Protein 3SD2 (pdb70)

Secondary structure (DSSP, 8-state):
--------SSEEEEEETTEEEEEESS--S-EEEEEEETTT--EEEEEEESS-SB-----SPSEEEEEEEEETTEEEEEEEEE-

Sequence (83 aa):
NPPGIPIIQPTYYEKCAILSNILNNVSSFGRAKDYAIITVTNKATGEIVHSKTYHHNTSIVIDSSSCEKGEEYTTIHHIILLNNDDCCCLLLEEGTFTVQ

CATH classification: 2.60.40.3080

Organism: Bacteroides thetaiotaomicron (strain ATCC 29148 / DSM 2079 / JCM 5827 / CCUG 10774 / NCTC 10582 / VPI-5482 / E50) (NCBI:txid226186)

B-factor: mean 21.84, std 9.07, range [11.64, 65.97]

Structure (mmCIF, N/CA/C/O backbone):
data_3SD2
#
_entry.id   3SD2
#
_cell.length_a   46.702
_cell.length_b   46.702
_cell.length_c   85.161
_cell.angle_alpha   90.000
_cell.angle_beta   90.000
_cell.angle_gamma   120.000
#
_symmetry.space_group_name_H-M   'P 32 2 1'
#
loop_
_entity.id
_entity.type
_entity.pdbx_description
1 polymer 'Putative member of DUF3244 protein family'
2 water water
#
loop_
_atom_site.group_PDB
_atom_site.id
_atom_site.type_symbol
_atom_site.label_atom_id
_atom_site.label_alt_id
_atom_site.label_comp_id
_atom_site.label_asym_id
_atom_site.label_entity_id
_atom_site.label_seq_id
_atom_site.pdbx_PDB_ins_code
_atom_site.Cartn_x
_atom_site.Cartn_y
_atom_site.Cartn_z
_atom_site.occupancy
_atom_site.B_iso_or_equiv
_atom_site.auth_seq_id
_atom_site.auth_comp_id
_atom_site.auth_asym_id
_atom_site.auth_atom_id
_atom_site.pdbx_PDB_model_num
ATOM 1 N N . ASN A 1 16 ? 20.199 -14.910 26.016 1.00 34.50 33 ASN A N 1
ATOM 2 C CA . ASN A 1 16 ? 20.256 -13.410 26.026 1.00 34.41 33 ASN A CA 1
ATOM 3 C C . ASN A 1 16 ? 18.891 -12.858 25.575 1.00 33.18 33 ASN A C 1
ATOM 4 O O . ASN A 1 16 ? 18.398 -13.320 24.533 1.00 34.48 33 ASN A O 1
ATOM 6 N N A PRO A 1 17 ? 18.265 -11.970 26.387 0.50 32.43 34 PRO A N 1
ATOM 7 N N B PRO A 1 17 ? 18.336 -11.828 26.264 0.50 32.37 34 PRO A N 1
ATOM 8 C CA A PRO A 1 17 ? 16.960 -11.389 26.015 0.50 31.32 34 PRO A CA 1
ATOM 9 C CA B PRO A 1 17 ? 16.945 -11.346 26.059 0.50 31.34 34 PRO A CA 1
ATOM 10 C C A PRO A 1 17 ? 17.101 -10.571 24.743 0.50 29.57 34 PRO A C 1
ATOM 11 C C B PRO A 1 17 ? 16.790 -10.257 24.985 0.50 29.65 34 PRO A C 1
ATOM 12 O O A PRO A 1 17 ? 18.165 -9.998 24.510 0.50 29.13 34 PRO A O 1
ATOM 13 O O B PRO A 1 17 ? 17.243 -9.125 25.208 0.50 29.22 34 PRO A O 1
ATOM 33 N N . GLY A 1 19 ? 14.846 -7.785 22.161 1.00 21.58 36 GLY A N 1
ATOM 34 C CA . GLY A 1 19 ? 13.645 -7.072 21.688 1.00 20.31 36 GLY A CA 1
ATOM 35 C C . GLY A 1 19 ? 13.403 -7.417 20.231 1.00 18.45 36 GLY A C 1
ATOM 36 O O . GLY A 1 19 ? 14.341 -7.725 19.486 1.00 20.60 36 GLY A O 1
ATOM 37 N N . ILE A 1 20 ? 12.128 -7.451 19.842 1.00 15.27 37 ILE A N 1
ATOM 38 C CA . ILE A 1 20 ? 11.733 -7.711 18.451 1.00 14.28 37 ILE A CA 1
ATOM 39 C C . ILE A 1 20 ? 10.994 -6.484 17.958 1.00 13.84 37 ILE A C 1
ATOM 40 O O . ILE A 1 20 ? 9.845 -6.256 18.345 1.00 14.45 37 ILE A O 1
ATOM 45 N N . PRO A 1 21 ? 11.676 -5.638 17.172 1.00 15.31 38 PRO A N 1
ATOM 46 C CA . PRO A 1 21 ? 11.021 -4.449 16.690 1.00 15.79 38 PRO A CA 1
ATOM 47 C C . PRO A 1 21 ? 9.789 -4.772 15.875 1.00 15.51 38 PRO A C 1
ATOM 48 O O . PRO A 1 21 ? 9.796 -5.675 15.057 1.00 15.85 38 PRO A O 1
ATOM 52 N N . ILE A 1 22 ? 8.728 -4.032 16.138 1.00 14.05 39 ILE A N 1
ATOM 53 C CA A ILE A 1 22 ? 7.450 -4.127 15.462 0.60 13.59 39 ILE A CA 1
ATOM 54 C CA B ILE A 1 22 ? 7.580 -4.173 15.290 0.40 14.14 39 ILE A CA 1
ATOM 55 C C . ILE A 1 22 ? 7.221 -2.839 14.683 1.00 14.17 39 ILE A C 1
ATOM 56 O O . ILE A 1 22 ? 7.443 -1.752 15.234 1.00 15.54 39 ILE A O 1
ATOM 65 N N . GLN A 1 23 ? 6.730 -2.942 13.455 1.00 14.0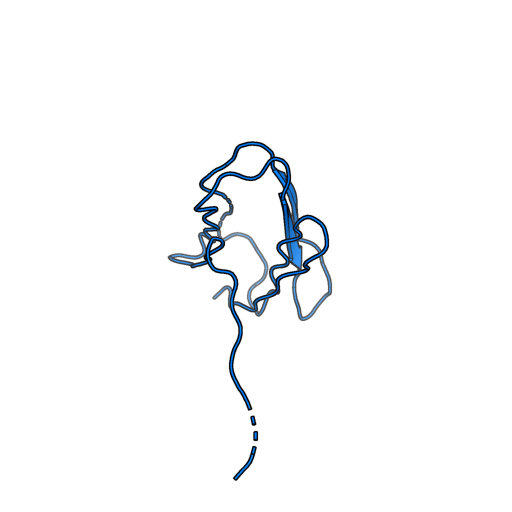9 40 GLN A N 1
ATOM 66 C CA . GLN A 1 23 ? 6.399 -1.764 12.649 1.00 14.56 40 GLN A CA 1
ATOM 67 C C . GLN A 1 23 ? 5.120 -2.002 11.888 1.00 14.02 40 GLN A C 1
ATOM 68 O O . GLN A 1 23 ? 4.767 -3.141 11.573 1.00 14.56 40 GLN A O 1
ATOM 74 N N . PRO A 1 24 ? 4.410 -0.927 11.539 1.00 13.29 41 PRO A N 1
ATOM 75 C CA . PRO A 1 24 ? 3.233 -1.114 10.699 1.00 14.01 41 PRO A CA 1
ATOM 76 C C . PRO A 1 24 ? 3.647 -1.527 9.296 1.00 15.76 41 PRO A C 1
ATOM 77 O O . PRO A 1 24 ? 4.675 -1.104 8.780 1.00 17.41 41 PRO A O 1
ATOM 81 N N . THR A 1 25 ? 2.832 -2.352 8.676 1.00 17.15 42 THR A N 1
ATOM 82 C CA . THR A 1 25 ? 3.095 -2.807 7.327 1.00 18.71 42 THR A CA 1
ATOM 83 C C . THR A 1 25 ? 2.861 -1.722 6.273 1.00 19.13 42 THR A C 1
ATOM 84 O O . THR A 1 25 ? 3.661 -1.591 5.341 1.00 22.57 42 THR A O 1
ATOM 88 N N A TYR A 1 26 ? 1.760 -0.996 6.453 0.50 18.85 43 TYR A N 1
ATOM 89 N N B TYR A 1 26 ? 1.798 -0.950 6.399 0.50 18.45 43 TYR A N 1
ATOM 90 C CA A TYR A 1 26 ? 1.180 -0.141 5.415 0.50 18.92 43 TYR A CA 1
ATOM 91 C CA B TYR A 1 26 ? 1.409 -0.061 5.297 0.50 18.34 43 TYR A CA 1
ATOM 92 C C A TYR A 1 26 ? 1.603 1.337 5.544 0.50 17.98 43 TYR A C 1
ATOM 93 C C B TYR A 1 26 ? 1.306 1.410 5.696 0.50 17.54 43 TYR A C 1
ATOM 94 O O A TYR A 1 26 ? 1.542 2.063 4.567 0.50 17.92 43 TYR A O 1
ATOM 95 O O B TYR A 1 26 ? 0.548 2.208 5.096 0.50 17.12 43 TYR A O 1
ATOM 112 N N . GLU A 1 27 ? 2.066 1.771 6.717 1.00 15.50 44 GLU A N 1
ATOM 113 C CA . GLU A 1 27 ? 2.372 3.170 6.969 1.00 15.28 44 GLU A CA 1
ATOM 114 C C . GLU A 1 27 ? 3.876 3.338 7.020 1.00 14.32 44 GLU A C 1
ATOM 115 O O . GLU A 1 27 ? 4.573 2.603 7.746 1.00 15.76 44 GLU A O 1
ATOM 121 N N . LYS A 1 28 ? 4.379 4.296 6.249 1.00 13.90 45 LYS A N 1
ATOM 122 C CA . LYS A 1 28 ? 5.807 4.595 6.182 1.00 13.86 45 LYS A CA 1
ATOM 123 C C . LYS A 1 28 ? 6.006 6.095 6.240 1.00 13.42 45 LYS A C 1
ATOM 124 O O . LYS A 1 28 ? 5.115 6.865 5.880 1.00 13.12 45 LYS A O 1
ATOM 130 N N . CYS A 1 29 ? 7.192 6.504 6.674 1.00 12.59 46 CYS A N 1
ATOM 131 C CA . CYS A 1 29 ? 7.498 7.909 6.880 1.00 13.23 46 CYS A CA 1
ATOM 132 C C . CYS A 1 29 ? 8.938 8.163 6.524 1.00 12.63 46 CYS A C 1
ATOM 133 O O . CYS A 1 29 ? 9.815 7.318 6.777 1.00 14.50 46 CYS A O 1
ATOM 136 N N . ALA A 1 30 ? 9.199 9.328 5.938 1.00 12.92 47 ALA A N 1
ATOM 137 C CA . ALA A 1 30 ? 10.565 9.727 5.591 1.00 13.31 47 ALA A CA 1
ATOM 138 C C . ALA A 1 30 ? 10.638 11.262 5.454 1.00 13.19 47 ALA A C 1
ATOM 139 O O . ALA A 1 30 ? 9.615 11.948 5.370 1.00 13.88 47 ALA A O 1
ATOM 141 N N . ILE A 1 31 ? 11.850 11.795 5.419 1.00 13.68 48 ILE A N 1
ATOM 142 C CA . ILE A 1 31 ? 12.057 13.234 5.305 1.00 13.97 48 ILE A CA 1
ATOM 143 C C . ILE A 1 31 ? 13.251 13.548 4.393 1.00 13.93 48 ILE A C 1
ATOM 144 O O . ILE A 1 31 ? 14.273 12.864 4.401 1.00 16.05 48 ILE A O 1
ATOM 149 N N . LEU A 1 32 ? 13.110 14.605 3.608 1.00 14.26 49 LEU A N 1
ATOM 150 C CA . LEU A 1 32 ? 14.166 15.103 2.743 1.00 14.35 49 LEU A CA 1
ATOM 151 C C . LEU A 1 32 ? 13.982 16.593 2.625 1.00 14.82 49 LEU A C 1
ATOM 152 O O . LEU A 1 32 ? 12.879 17.061 2.340 1.00 14.53 49 LEU A O 1
ATOM 157 N N . SER A 1 33 ? 15.052 17.354 2.890 1.00 15.83 50 SER A N 1
ATOM 158 C CA . SER A 1 33 ? 14.992 18.822 2.768 1.00 16.79 50 SER A CA 1
ATOM 159 C C . SER A 1 33 ? 13.879 19.421 3.622 1.00 16.03 50 SER A C 1
ATOM 160 O O . SER A 1 33 ? 13.203 20.359 3.235 1.00 16.57 50 SER A O 1
ATOM 163 N N . ASN A 1 34 ? 13.688 18.837 4.810 1.00 14.40 51 ASN A N 1
ATOM 164 C CA . ASN A 1 34 ? 12.658 19.255 5.743 1.00 15.06 51 ASN A CA 1
ATOM 165 C C . ASN A 1 34 ? 11.232 19.166 5.196 1.00 14.27 51 ASN A C 1
ATOM 166 O O . ASN A 1 34 ? 10.316 19.792 5.756 1.00 15.40 51 ASN A O 1
ATOM 171 N N . ILE A 1 35 ? 11.027 18.328 4.172 1.00 14.32 52 ILE A N 1
ATOM 172 C CA . ILE A 1 35 ? 9.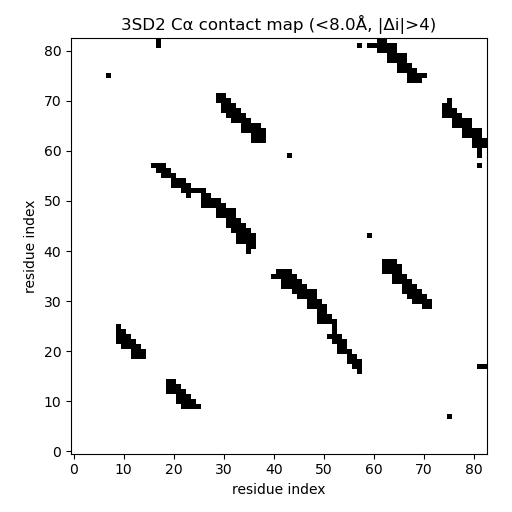706 17.935 3.720 1.00 13.61 52 ILE A CA 1
ATOM 173 C C . ILE A 1 35 ? 9.428 16.546 4.304 1.00 12.41 52 ILE A C 1
ATOM 174 O O . ILE A 1 35 ? 10.124 15.602 3.963 1.00 13.48 52 ILE A O 1
ATOM 179 N N . LEU A 1 36 ? 8.443 16.462 5.184 1.00 13.33 53 LEU A N 1
ATOM 180 C CA . LEU A 1 36 ? 8.054 15.232 5.847 1.00 13.07 53 LEU A CA 1
ATOM 181 C C . LEU A 1 36 ? 7.009 14.532 4.960 1.00 13.25 53 LEU A C 1
ATOM 182 O O . LEU A 1 36 ? 6.052 15.160 4.498 1.00 14.97 53 LEU A O 1
ATOM 187 N N . ASN A 1 37 ? 7.196 13.244 4.764 1.00 12.95 54 ASN A N 1
ATOM 188 C CA A ASN A 1 37 ? 6.345 12.417 3.927 0.50 13.53 54 ASN A CA 1
ATOM 189 C CA B ASN A 1 37 ? 6.342 12.410 3.925 0.50 13.17 54 ASN A CA 1
ATOM 190 C C . ASN A 1 37 ? 5.776 11.278 4.758 1.00 13.09 54 ASN A C 1
ATOM 191 O O . ASN A 1 37 ? 6.512 10.583 5.484 1.00 13.30 54 ASN A O 1
ATOM 200 N N . VAL A 1 38 ? 4.461 11.119 4.687 1.00 13.57 55 VAL A N 1
ATOM 201 C CA . VAL A 1 38 ? 3.798 9.934 5.229 1.00 13.67 55 VAL A CA 1
ATOM 202 C C . VAL A 1 38 ? 3.075 9.243 4.088 1.00 14.10 55 VAL A C 1
ATOM 203 O O . VAL A 1 38 ? 2.375 9.930 3.325 1.00 16.11 55 VAL A O 1
ATOM 207 N N . SER A 1 39 ? 3.287 7.939 3.939 1.00 13.43 56 SER A N 1
ATOM 208 C CA A SER A 1 39 ? 2.678 7.081 2.889 0.30 14.35 56 SER A CA 1
ATOM 209 C CA B SER A 1 39 ? 2.645 7.176 2.912 0.70 15.04 56 SER A CA 1
ATOM 210 C C . SER A 1 39 ? 1.779 6.057 3.497 1.00 15.32 56 SER A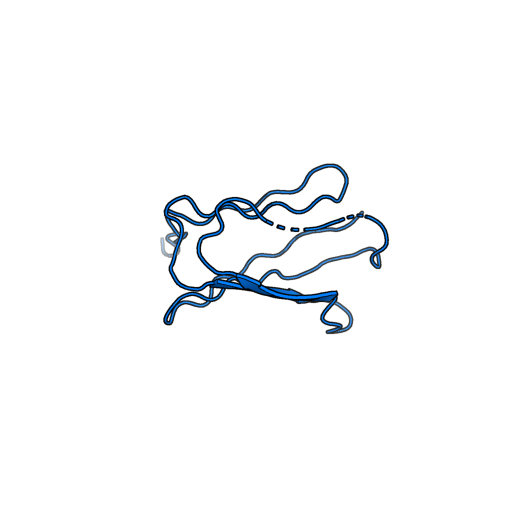 C 1
ATOM 211 O O . SER A 1 39 ? 2.216 5.329 4.408 1.00 15.94 56 SER A O 1
ATOM 216 N N . PHE A 1 40 ? 0.555 5.983 2.987 1.00 17.03 57 PHE A N 1
ATOM 217 C CA . PHE A 1 40 ? -0.430 4.997 3.401 1.00 18.95 57 PHE A CA 1
ATOM 218 C C . PHE A 1 40 ? -0.596 4.027 2.261 1.00 22.77 57 PHE A C 1
ATOM 219 O O . PHE A 1 40 ? -1.130 4.392 1.216 1.00 23.16 57 PHE A O 1
ATOM 227 N N . GLY A 1 41 ? -0.103 2.809 2.438 1.00 25.81 58 GLY A N 1
ATOM 228 C CA . GLY A 1 41 ? 0.017 1.892 1.309 1.00 28.93 58 GLY A CA 1
ATOM 229 C C . GLY A 1 41 ? -1.279 1.214 1.020 1.00 31.69 58 GLY A C 1
ATOM 230 O O . GLY A 1 41 ? -1.434 0.588 -0.053 1.00 32.36 58 GLY A O 1
ATOM 231 N N . ARG A 1 42 ? -2.194 1.279 1.981 1.00 34.45 59 ARG A N 1
ATOM 232 C CA . ARG A 1 42 ? -3.561 0.857 1.784 1.00 37.35 59 ARG A CA 1
ATOM 233 C C . ARG A 1 42 ? -4.370 2.050 2.318 1.00 39.42 59 ARG A C 1
ATOM 234 O O . ARG A 1 42 ? -4.329 2.333 3.494 1.00 40.93 59 ARG A O 1
ATOM 238 N N . ALA A 1 43 ? -5.040 2.799 1.442 1.00 40.98 60 ALA A N 1
ATOM 239 C CA . ALA A 1 43 ? -5.623 4.092 1.825 1.00 41.59 60 ALA A CA 1
ATOM 240 C C . ALA A 1 43 ? -6.820 3.883 2.743 1.00 42.68 60 ALA A C 1
ATOM 241 O O . ALA A 1 43 ? -7.919 3.523 2.297 1.00 43.36 60 ALA A O 1
ATOM 243 N N . LYS A 1 44 ? -6.594 4.136 4.032 1.00 42.70 61 LYS A N 1
ATOM 244 C CA . LYS A 1 44 ? -7.579 3.846 5.081 1.00 42.60 61 LYS A CA 1
ATOM 245 C C . LYS A 1 44 ? -8.740 4.809 5.007 1.00 42.24 61 LYS A C 1
ATOM 246 O O . LYS A 1 44 ? -8.591 5.954 4.526 1.00 43.22 61 LYS A O 1
ATOM 252 N N . ASP A 1 45 ? -9.878 4.375 5.540 1.00 40.86 62 ASP A N 1
ATOM 253 C CA . ASP A 1 45 ? -10.997 5.285 5.763 1.00 39.88 62 ASP A CA 1
ATOM 254 C C . ASP A 1 45 ? -10.677 6.488 6.695 1.00 37.87 62 ASP A C 1
ATOM 255 O O . ASP A 1 45 ? -11.258 7.569 6.510 1.00 39.13 62 ASP A O 1
ATOM 257 N N . TYR A 1 46 ? -9.788 6.315 7.681 1.00 34.06 63 TYR A N 1
ATOM 258 C CA . TYR A 1 46 ? -9.388 7.450 8.522 1.00 30.84 63 TYR A CA 1
ATOM 259 C C . TYR A 1 46 ? -7.997 7.288 9.124 1.00 27.49 63 TYR A C 1
ATOM 260 O O . TYR A 1 46 ? -7.646 6.237 9.634 1.00 28.03 63 TYR A O 1
ATOM 262 N N . ALA A 1 47 ? -7.213 8.361 9.085 1.00 22.64 64 ALA A N 1
ATOM 263 C CA . ALA A 1 47 ? -5.938 8.380 9.773 1.00 20.56 64 ALA A CA 1
ATOM 264 C C . ALA A 1 47 ? -5.699 9.784 10.275 1.00 18.26 64 ALA A C 1
ATOM 265 O O . ALA A 1 47 ? -5.832 10.756 9.532 1.00 19.91 64 ALA A O 1
ATOM 267 N N . ILE A 1 48 ? -5.270 9.864 11.526 1.00 15.53 65 ILE A N 1
ATOM 268 C CA . ILE A 1 48 ? -4.850 11.136 12.100 1.00 15.07 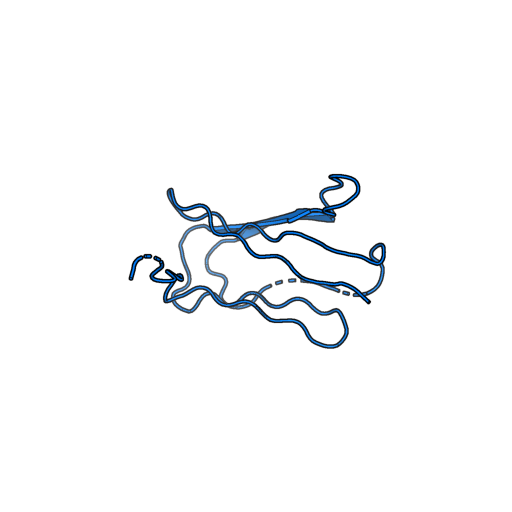65 ILE A CA 1
ATOM 269 C C . ILE A 1 48 ? -3.347 11.242 12.040 1.00 14.12 65 ILE A C 1
ATOM 270 O O . ILE A 1 48 ? -2.670 10.269 12.386 1.00 15.34 65 ILE A O 1
ATOM 275 N N . ILE A 1 49 ? -2.826 12.382 11.573 1.00 13.12 66 ILE A N 1
ATOM 276 C CA . ILE A 1 49 ? -1.378 12.671 11.694 1.00 13.04 66 ILE A CA 1
ATOM 277 C C . ILE A 1 49 ? -1.214 13.909 12.564 1.00 12.80 66 ILE A C 1
ATOM 278 O O . ILE A 1 49 ? -1.774 14.959 12.244 1.00 13.83 66 ILE A O 1
ATOM 283 N N . THR A 1 50 ? -0.457 13.760 13.653 1.00 12.67 67 THR A N 1
ATOM 284 C CA . THR A 1 50 ? -0.148 14.857 14.546 1.00 13.06 67 THR A CA 1
ATOM 285 C C . THR A 1 50 ? 1.357 14.943 14.737 1.00 12.72 67 THR A C 1
ATOM 286 O O . THR A 1 50 ? 1.984 13.927 15.016 1.00 14.63 67 THR A O 1
ATOM 290 N N . VAL A 1 51 ? 1.918 16.138 14.558 1.00 12.44 68 VAL A N 1
ATOM 291 C CA . VAL A 1 51 ? 3.351 16.375 14.640 1.00 12.91 68 VAL A CA 1
ATOM 292 C C . VAL A 1 51 ? 3.579 17.389 15.760 1.00 13.52 68 VAL A C 1
ATOM 293 O O . VAL A 1 51 ? 2.945 18.445 15.755 1.00 13.82 68 VAL A O 1
ATOM 297 N N . THR A 1 52 ? 4.449 17.047 16.706 1.00 13.36 69 THR A N 1
ATOM 298 C CA . THR A 1 52 ? 4.641 17.807 17.945 1.00 14.57 69 THR A CA 1
ATOM 299 C C . THR A 1 52 ? 6.115 18.072 18.186 1.00 14.35 69 THR A C 1
ATOM 300 O O . THR A 1 52 ? 6.954 17.192 18.045 1.00 15.01 69 THR A O 1
ATOM 304 N N . ASN A 1 53 ? 6.445 19.315 18.518 1.00 15.54 70 ASN A N 1
ATOM 305 C CA . ASN A 1 53 ? 7.808 19.664 18.910 1.00 16.30 70 ASN A CA 1
ATOM 306 C C . ASN A 1 53 ? 8.120 18.983 20.242 1.00 17.53 70 ASN A C 1
ATOM 307 O O . ASN A 1 53 ? 7.387 19.145 21.224 1.00 17.51 70 ASN A O 1
ATOM 312 N N . LYS A 1 54 ? 9.166 18.180 20.262 1.00 19.55 71 LYS A N 1
ATOM 313 C CA . LYS A 1 54 ? 9.458 17.357 21.409 1.00 22.81 71 LYS A CA 1
ATOM 314 C C . LYS A 1 54 ? 9.951 18.204 22.585 1.00 23.17 71 LYS A C 1
ATOM 315 O O . LYS A 1 54 ? 9.622 17.880 23.742 1.00 27.21 71 LYS A O 1
ATOM 321 N N . ALA A 1 55 ? 10.647 19.309 22.333 1.00 22.93 72 ALA A N 1
ATOM 322 C CA . ALA A 1 55 ? 11.167 20.164 23.426 1.00 23.57 72 ALA A CA 1
ATOM 323 C C . ALA A 1 55 ? 10.063 20.991 24.085 1.00 24.07 72 ALA A C 1
ATOM 324 O O . ALA A 1 55 ? 10.055 21.165 25.315 1.00 26.61 72 ALA A O 1
ATOM 326 N N . THR A 1 56 ? 9.134 21.517 23.291 1.00 23.00 73 THR A N 1
ATOM 327 C CA . THR A 1 56 ? 8.152 22.477 23.769 1.00 21.97 73 THR A CA 1
ATOM 328 C C . THR A 1 56 ? 6.731 21.926 23.918 1.00 21.95 73 THR A C 1
ATOM 329 O O . THR A 1 56 ? 5.896 22.549 24.593 1.00 22.92 73 THR A O 1
ATOM 333 N N . GLY A 1 57 ? 6.420 20.816 23.245 1.00 20.57 74 GLY A N 1
ATOM 334 C CA . GLY A 1 57 ? 5.063 20.301 23.215 1.00 19.35 74 GLY A CA 1
ATOM 335 C C . GLY A 1 57 ? 4.137 20.998 22.237 1.00 18.85 74 GLY A C 1
ATOM 336 O O . GLY A 1 57 ? 2.942 20.640 22.159 1.00 19.38 74 GLY A O 1
ATOM 337 N N . GLU A 1 58 ? 4.636 21.967 21.464 1.00 18.43 75 GLU A N 1
ATOM 338 C CA . GLU A 1 58 ? 3.810 22.657 20.468 1.00 18.17 75 GLU A CA 1
ATOM 339 C C . GLU A 1 58 ? 3.413 21.681 19.341 1.00 16.80 75 GLU A C 1
ATOM 340 O O . GLU A 1 58 ? 4.258 21.051 18.718 1.00 16.82 75 GLU A O 1
ATOM 346 N N . ILE A 1 59 ? 2.110 21.596 19.086 1.00 16.60 76 ILE A N 1
ATOM 347 C CA . ILE A 1 59 ? 1.572 20.825 17.978 1.00 15.99 76 ILE A CA 1
ATOM 348 C C . ILE A 1 59 ? 1.653 21.716 16.747 1.00 16.60 76 ILE A C 1
ATOM 349 O O . ILE A 1 59 ? 1.078 22.827 16.723 1.00 18.39 76 ILE A O 1
ATOM 354 N N . VAL A 1 60 ? 2.440 21.285 15.766 1.00 15.09 77 VAL A N 1
ATOM 355 C CA . VAL A 1 60 ? 2.607 22.037 14.547 1.00 16.34 77 VAL A CA 1
ATOM 356 C C . VAL A 1 60 ? 1.818 21.548 13.356 1.00 15.43 77 VAL A C 1
ATOM 357 O O . VAL A 1 60 ? 1.716 22.257 12.357 1.00 18.20 77 VAL A O 1
ATOM 361 N N . HIS A 1 61 ? 1.227 20.353 13.473 1.00 14.74 78 HIS A N 1
ATOM 362 C CA . HIS A 1 61 ? 0.329 19.805 12.462 1.00 14.06 78 HIS A CA 1
ATOM 363 C C . HIS A 1 61 ? -0.592 18.819 13.155 1.00 13.66 78 HIS A C 1
ATOM 364 O O . HIS A 1 61 ? -0.136 18.013 13.949 1.00 13.55 78 HIS A O 1
ATOM 371 N N . SER A 1 62 ? -1.881 18.843 12.811 1.00 13.44 79 SER A N 1
ATOM 372 C CA . SER A 1 62 ? -2.825 17.845 13.325 1.00 13.22 79 SER A CA 1
ATOM 373 C C . SER A 1 62 ? -4.043 17.804 12.422 1.00 13.81 79 SER A C 1
ATOM 374 O O . SER A 1 62 ? -4.788 18.767 12.343 1.00 15.11 79 SER A O 1
ATOM 377 N N . LYS A 1 63 ? -4.201 16.705 11.699 1.00 13.53 80 LYS A N 1
ATOM 378 C CA . LYS A 1 63 ? -5.261 16.602 10.723 1.00 14.16 80 LYS A CA 1
ATOM 379 C C . LYS A 1 63 ? -5.700 15.165 10.577 1.00 13.86 80 LYS A C 1
ATOM 380 O O . LYS A 1 63 ? -4.878 14.258 10.584 1.00 13.92 80 LYS A O 1
ATOM 386 N N . THR A 1 64 ? -7.005 14.971 10.416 1.00 14.56 81 THR A N 1
ATOM 387 C CA . THR A 1 64 ? -7.572 13.681 10.008 1.00 15.48 81 THR A CA 1
ATOM 388 C C . THR A 1 64 ? -7.659 13.613 8.490 1.00 15.90 81 THR A C 1
ATOM 389 O O . THR A 1 64 ? -8.224 14.490 7.840 1.00 17.28 81 THR A O 1
ATOM 393 N N . TYR A 1 65 ? -7.112 12.531 7.929 1.00 17.44 82 TYR A N 1
ATOM 394 C CA . TYR A 1 65 ? -7.129 12.256 6.488 1.00 18.44 82 TYR A CA 1
ATOM 395 C C . TYR A 1 65 ? -8.064 11.097 6.186 1.00 20.20 82 TYR A C 1
ATOM 396 O O . TYR A 1 65 ? -8.206 10.166 6.974 1.00 20.83 82 TYR A O 1
ATOM 405 N N . HIS A 1 66 ? -8.600 11.165 4.971 1.00 22.84 83 HIS A N 1
ATOM 406 C CA A HIS A 1 66 ? -9.595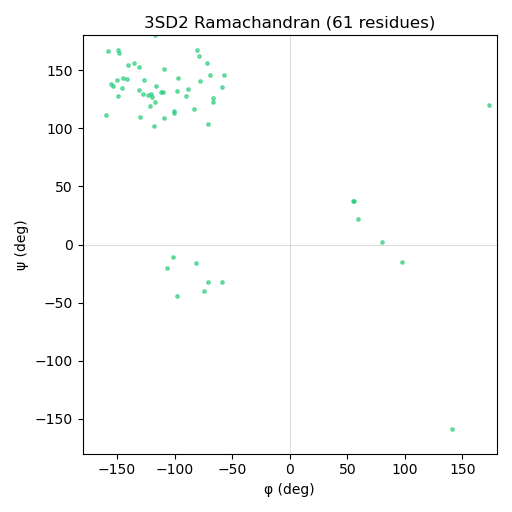 10.254 4.416 0.60 23.99 83 HIS A CA 1
ATOM 407 C CA B HIS A 1 66 ? -9.486 10.121 4.485 0.40 24.11 83 HIS A CA 1
ATOM 408 C C . HIS A 1 66 ? -9.142 9.866 3.026 1.00 23.96 83 HIS A C 1
ATOM 409 O O . HIS A 1 66 ? -8.907 10.766 2.245 1.00 25.11 83 HIS A O 1
ATOM 422 N N . ASN A 1 67 ? -9.044 8.584 2.701 1.00 25.59 84 ASN A N 1
ATOM 423 C CA . ASN A 1 67 ? -8.791 8.192 1.303 1.00 26.81 84 ASN A CA 1
ATOM 424 C C . ASN A 1 67 ? -7.544 8.851 0.725 1.00 26.74 84 ASN A C 1
ATOM 425 O O . ASN A 1 67 ? -7.511 9.266 -0.453 1.00 28.05 84 ASN A O 1
ATOM 430 N N . THR A 1 68 ? -6.517 8.981 1.556 1.00 25.16 85 THR A N 1
ATOM 431 C CA . THR A 1 68 ? -5.318 9.706 1.153 1.00 24.82 85 THR A CA 1
ATOM 432 C C . THR A 1 68 ? -4.169 8.715 1.143 1.00 23.54 85 THR A C 1
ATOM 433 O O . THR A 1 68 ? -4.060 7.877 2.054 1.00 25.34 85 THR A O 1
ATOM 437 N N . SER A 1 69 ? -3.341 8.783 0.102 1.00 19.10 86 SER A N 1
ATOM 438 C CA . SER A 1 69 ? -2.171 7.922 -0.021 1.00 17.41 86 SER A CA 1
ATOM 439 C C . SER A 1 69 ? -0.868 8.583 0.422 1.00 15.73 86 SER A C 1
ATOM 440 O O . SER A 1 69 ? -0.036 7.921 1.015 1.00 18.00 86 SER A O 1
ATOM 443 N N . ILE A 1 70 ? -0.640 9.823 0.033 1.00 14.97 87 ILE A N 1
ATOM 444 C CA . ILE A 1 70 ? 0.600 10.551 0.334 1.00 14.71 87 ILE A CA 1
ATOM 445 C C . ILE A 1 70 ? 0.219 11.817 1.056 1.00 15.27 87 ILE A C 1
ATOM 446 O O . ILE A 1 70 ? -0.619 12.601 0.570 1.00 17.04 87 ILE A O 1
ATOM 451 N N . VAL A 1 71 ? 0.861 12.042 2.195 1.00 13.42 88 VAL A N 1
ATOM 452 C CA . VAL A 1 71 ? 0.772 13.307 2.902 1.00 13.67 88 VAL A CA 1
ATOM 453 C C . VAL A 1 71 ? 2.177 13.917 2.924 1.00 12.94 88 VAL A C 1
ATOM 454 O O . VAL A 1 71 ? 3.151 13.248 3.274 1.00 14.19 88 VAL A O 1
ATOM 466 N N . IL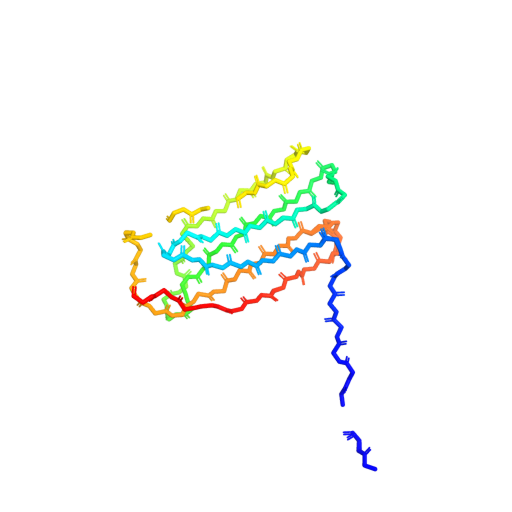E A 1 73 ? 4.301 17.335 4.309 1.00 14.84 90 ILE A N 1
ATOM 467 C CA . ILE A 1 73 ? 4.211 18.420 5.281 1.00 16.22 90 ILE A CA 1
ATOM 468 C C . ILE A 1 73 ? 5.532 19.182 5.250 1.00 16.18 90 ILE A C 1
ATOM 469 O O . ILE A 1 73 ? 6.617 18.635 5.459 1.00 16.38 90 ILE A O 1
ATOM 474 N N . ASP A 1 74 ? 5.432 20.451 4.932 1.00 17.85 91 ASP A N 1
ATOM 475 C CA . ASP A 1 74 ? 6.595 21.313 4.852 1.00 18.61 91 ASP A CA 1
ATOM 476 C C . ASP A 1 74 ? 7.005 21.778 6.253 1.00 18.36 91 ASP A C 1
ATOM 477 O O . ASP A 1 74 ? 6.255 22.547 6.911 1.00 19.90 91 ASP A O 1
ATOM 495 N N . SER A 1 76 ? 9.966 23.289 6.782 1.00 19.99 93 SER A N 1
ATOM 496 C CA . SER A 1 76 ? 11.106 24.169 6.552 1.00 22.02 93 SER A CA 1
ATOM 497 C C . SER A 1 76 ? 11.026 25.493 7.298 1.00 21.89 93 SER A C 1
ATOM 498 O O . SER A 1 76 ? 12.053 26.160 7.394 1.00 24.98 93 SER A O 1
ATOM 501 N N . SER A 1 77 ? 9.870 25.884 7.827 1.00 21.59 94 SER A N 1
ATOM 502 C CA A SER A 1 77 ? 9.717 27.112 8.622 0.50 22.30 94 SER A CA 1
ATOM 503 C CA B SER A 1 77 ? 9.828 27.108 8.636 0.50 22.46 94 SER A CA 1
ATOM 504 C C . SER A 1 77 ? 9.593 26.807 10.116 1.00 21.66 94 SER A C 1
ATOM 505 O O . SER A 1 77 ? 9.463 27.722 10.945 1.00 23.89 94 SER A O 1
ATOM 510 N N . CYS A 1 78 ? 9.602 25.527 10.480 1.00 18.46 95 CYS A N 1
ATOM 511 C CA . CYS A 1 78 ? 9.393 25.155 11.858 1.00 17.44 95 CYS A CA 1
ATOM 512 C C . CYS A 1 78 ? 10.674 25.364 12.691 1.00 16.64 95 CYS A C 1
ATOM 513 O O . CYS A 1 78 ? 11.791 25.400 12.171 1.00 16.30 95 CYS A O 1
ATOM 516 N N . GLU A 1 79 ? 10.494 25.400 14.005 1.00 15.82 96 GLU A N 1
ATOM 517 C CA . GLU A 1 79 ? 11.633 25.464 14.922 1.00 15.43 96 GLU A CA 1
ATOM 518 C C . GLU A 1 79 ? 12.555 24.277 14.682 1.00 14.54 96 GLU A C 1
ATOM 519 O O . GLU A 1 79 ? 12.098 23.168 14.365 1.00 15.45 96 GLU A O 1
ATOM 525 N N . LYS A 1 80 ? 13.854 24.488 14.843 1.00 13.98 97 LYS A N 1
ATOM 526 C CA . LYS A 1 80 ? 14.824 23.431 14.693 1.00 13.70 97 LYS A CA 1
ATOM 527 C C . LYS A 1 80 ? 14.836 22.557 15.926 1.00 13.81 97 LYS A C 1
ATOM 528 O O . LYS A 1 80 ? 14.749 23.052 17.057 1.00 14.94 97 LYS A O 1
ATOM 534 N N . GLY A 1 81 ? 14.976 21.257 15.725 1.00 13.61 98 GLY A N 1
ATOM 535 C CA . GLY A 1 81 ? 15.106 20.312 16.799 1.00 14.28 98 GLY A CA 1
ATOM 536 C C . GLY A 1 81 ? 14.344 19.036 16.493 1.00 14.48 98 GLY A C 1
ATOM 537 O O . GLY A 1 81 ? 13.975 18.774 15.365 1.00 15.39 98 GLY A O 1
ATOM 538 N N . GLU A 1 82 ? 14.033 18.303 17.542 1.00 14.94 99 GLU A N 1
ATOM 539 C CA A GLU A 1 82 ? 13.362 17.020 17.472 0.50 15.73 99 GLU A CA 1
ATOM 540 C CA B GLU A 1 82 ? 13.362 17.023 17.412 0.50 15.91 99 GLU A CA 1
ATOM 541 C C . GLU A 1 82 ? 11.844 17.165 17.517 1.00 15.37 99 GLU A C 1
ATOM 542 O O . GLU A 1 82 ? 11.309 18.006 18.247 1.00 15.00 99 GLU A O 1
ATOM 553 N N . TYR A 1 83 ? 11.157 16.323 16.753 1.00 13.99 100 TYR A N 1
ATOM 554 C CA . TYR A 1 83 ? 9.716 16.246 16.679 1.00 13.84 100 TYR A CA 1
ATOM 555 C C . TYR A 1 83 ? 9.284 14.822 16.822 1.00 14.39 100 TYR A C 1
ATOM 556 O O . TYR A 1 83 ? 9.999 13.902 16.462 1.00 15.65 100 TYR A O 1
ATOM 565 N N . THR A 1 84 ? 8.070 14.651 17.329 1.00 14.55 101 THR A N 1
ATOM 566 C CA A THR A 1 84 ? 7.415 13.355 17.252 0.70 14.64 101 THR A CA 1
ATOM 567 C CA B THR A 1 84 ? 7.376 13.371 17.318 0.30 15.15 101 THR A CA 1
ATOM 568 C C . THR A 1 84 ? 6.292 13.418 16.227 1.00 14.51 101 THR A C 1
ATOM 569 O O . THR A 1 84 ? 5.622 14.439 16.051 1.00 15.83 101 THR A O 1
ATOM 576 N N . ILE A 1 85 ? 6.131 12.325 15.499 1.00 13.90 102 ILE A N 1
ATOM 577 C CA . ILE A 1 85 ? 4.996 12.100 14.646 1.00 13.53 102 ILE A CA 1
ATOM 578 C C . ILE A 1 85 ? 4.165 11.001 15.254 1.00 13.54 102 ILE A C 1
ATOM 579 O O . ILE A 1 85 ? 4.699 9.952 15.626 1.00 14.38 102 ILE A O 1
ATOM 584 N N . HIS A 1 86 ? 2.861 11.259 15.350 1.00 12.99 103 HIS A N 1
ATOM 585 C CA A HIS A 1 86 ? 1.856 10.254 15.687 0.60 12.95 103 HIS A CA 1
ATOM 586 C CA B HIS A 1 86 ? 1.879 10.255 15.704 0.40 13.65 103 HIS A CA 1
ATOM 587 C C . HIS A 1 86 ? 0.947 10.021 14.521 1.00 13.36 103 HIS A C 1
ATOM 588 O O . HIS A 1 86 ? 0.476 10.978 13.908 1.00 14.05 103 HIS A O 1
ATOM 601 N N . ILE A 1 87 ? 0.722 8.743 14.195 1.00 13.59 104 ILE A N 1
ATOM 602 C CA . ILE A 1 87 ? -0.226 8.351 13.161 1.00 14.61 104 ILE A CA 1
ATOM 603 C C . ILE A 1 87 ? -1.215 7.457 13.877 1.00 15.59 104 ILE A C 1
ATOM 604 O O . ILE A 1 87 ? -0.842 6.416 14.413 1.00 16.95 104 ILE A O 1
ATOM 609 N N . ILE A 1 88 ? -2.471 7.866 13.881 1.00 16.36 105 ILE A N 1
ATOM 610 C CA . ILE A 1 88 ? -3.484 7.172 14.662 1.00 17.74 105 ILE A CA 1
ATOM 611 C C . ILE A 1 88 ? -4.482 6.569 13.719 1.00 18.11 105 ILE A C 1
ATOM 612 O O . ILE A 1 88 ? -5.116 7.276 12.918 1.00 17.49 105 ILE A O 1
ATOM 617 N N A LEU A 1 89 ? -4.611 5.252 13.921 0.50 18.68 106 LEU A N 1
ATOM 618 N N B LEU A 1 89 ? -4.615 5.236 13.740 0.50 17.81 106 LEU A N 1
ATOM 619 C CA A LEU A 1 89 ? -5.411 4.352 13.141 0.50 19.93 106 LEU A CA 1
ATOM 620 C CA B LEU A 1 89 ? -5.563 4.528 12.855 0.50 18.10 106 LEU A CA 1
ATOM 621 C C A LEU A 1 89 ? -6.393 3.685 14.093 0.50 21.38 106 LEU A C 1
ATOM 622 C C B LEU A 1 89 ? -6.540 3.757 13.734 0.50 18.77 106 LEU A C 1
ATOM 623 O O A LEU A 1 89 ? -6.206 3.656 15.319 0.50 20.62 106 LEU A O 1
ATOM 624 O O B LEU A 1 89 ? -6.258 2.616 14.125 0.50 18.74 106 LEU A O 1
ATOM 633 N N A ASN A 1 90 ? -7.451 3.122 13.546 0.50 23.73 107 ASN A N 1
ATOM 634 N N B ASN A 1 90 ? -7.671 4.403 14.039 0.50 19.60 107 ASN A N 1
ATOM 635 C CA A ASN A 1 90 ? -8.500 2.649 14.430 0.50 26.55 107 ASN A CA 1
ATOM 636 C CA B ASN A 1 90 ? -8.598 3.935 15.053 0.50 20.83 107 ASN A CA 1
ATOM 637 C C A ASN A 1 90 ? -8.065 2.859 15.919 0.50 28.05 107 ASN A C 1
ATOM 638 C C B ASN A 1 90 ? -7.808 3.664 16.343 0.50 22.33 107 ASN A C 1
ATOM 639 O O A ASN A 1 90 ? -8.030 4.007 16.370 0.50 29.85 107 ASN A O 1
ATOM 640 O O B ASN A 1 90 ? -7.386 4.594 17.051 0.50 23.37 107 ASN A O 1
ATOM 649 N N A ASP A 1 91 ? -7.789 1.789 16.678 0.70 28.75 108 ASP A N 1
ATOM 650 N N B ASP A 1 91 ? -7.563 2.393 16.635 0.30 22.44 108 ASP A N 1
ATOM 651 C CA A ASP A 1 91 ? -6.852 1.818 17.811 0.70 28.73 108 ASP A CA 1
ATOM 652 C CA B ASP A 1 91 ? -6.949 2.009 17.894 0.30 23.07 108 ASP A CA 1
ATOM 653 C C A ASP A 1 91 ? -5.545 1.065 17.449 0.70 26.72 108 ASP A C 1
ATOM 654 C C B ASP A 1 91 ? -5.415 1.775 17.862 0.30 22.82 108 ASP A C 1
ATOM 655 O O A ASP A 1 91 ? -5.301 -0.127 17.726 0.70 26.27 108 ASP A O 1
ATOM 656 O O B ASP A 1 91 ? -4.820 1.635 18.930 0.30 22.75 108 ASP A O 1
ATOM 665 N N . CYS A 1 92 ? -4.731 1.776 16.707 1.00 22.76 109 CYS A N 1
ATOM 666 C CA A CYS A 1 92 ? -3.329 1.763 17.049 0.50 22.10 109 CYS A CA 1
ATOM 667 C CA B CYS A 1 92 ? -3.273 1.709 16.843 0.30 22.70 109 CYS A CA 1
ATOM 668 C CA C CYS A 1 92 ? -3.299 1.726 16.892 0.20 22.46 109 CYS A CA 1
ATOM 669 C C . CYS A 1 92 ? -2.759 3.137 16.863 1.00 20.86 109 CYS A C 1
ATOM 670 O O . CYS A 1 92 ? -3.150 3.915 15.987 1.00 22.36 109 CYS A O 1
ATOM 677 N N . LEU A 1 93 ? -1.875 3.420 17.796 1.00 19.24 110 LEU A N 1
ATOM 678 C CA A LEU A 1 93 ? -1.187 4.684 17.881 0.50 18.61 110 LEU A CA 1
ATOM 679 C CA B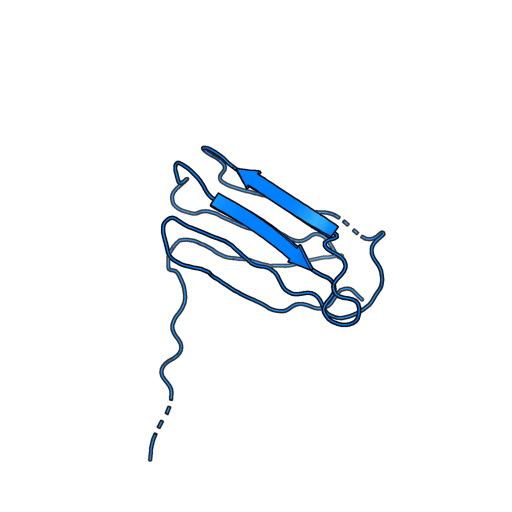 LEU A 1 93 ? -1.186 4.699 17.897 0.50 18.82 110 LEU A CA 1
ATOM 680 C C . LEU A 1 93 ? 0.259 4.449 17.470 1.00 18.06 110 LEU A C 1
ATOM 681 O O . LEU A 1 93 ? 1.032 3.833 18.186 1.00 21.53 110 LEU A O 1
ATOM 690 N N . LEU A 1 94 ? 0.618 4.921 16.305 1.00 15.02 111 LEU A N 1
ATOM 691 C CA . LEU A 1 94 ? 1.941 4.748 15.768 1.00 14.26 111 LEU A CA 1
ATOM 692 C C . LEU A 1 94 ? 2.746 5.992 16.063 1.00 14.84 111 LEU A C 1
ATOM 693 O O . LEU A 1 94 ? 2.205 7.085 16.045 1.00 15.94 111 LEU A O 1
ATOM 698 N N . GLU A 1 95 ? 4.026 5.823 16.350 1.00 13.37 112 GLU A N 1
ATOM 699 C CA A GLU A 1 95 ? 4.901 6.918 16.721 0.70 14.70 112 GLU A CA 1
ATOM 700 C CA B GLU A 1 95 ? 4.882 6.949 16.664 0.30 14.46 112 GLU A CA 1
ATOM 701 C C . GLU A 1 95 ? 6.265 6.815 16.061 1.00 14.81 112 GLU A C 1
ATOM 702 O O . GLU A 1 95 ? 6.775 5.717 15.852 1.00 15.42 112 GLU A O 1
ATOM 713 N N . GLY A 1 96 ? 6.853 7.964 15.774 1.00 14.29 113 GLY A N 1
ATOM 714 C CA . GLY A 1 96 ? 8.242 8.097 15.398 1.00 14.87 113 GLY A CA 1
ATOM 715 C C . GLY A 1 96 ? 8.800 9.427 15.849 1.00 14.25 113 GLY A C 1
ATOM 716 O O . GLY A 1 96 ? 8.057 10.317 16.250 1.00 15.39 113 GLY A O 1
ATOM 717 N N . THR A 1 97 ? 10.114 9.528 15.785 1.00 14.78 114 THR A N 1
ATOM 718 C CA . THR A 1 97 ? 10.836 10.741 16.145 1.00 15.86 114 THR A CA 1
ATOM 719 C C . THR A 1 97 ? 11.714 11.090 14.965 1.00 14.83 114 THR A C 1
ATOM 720 O O . THR A 1 97 ? 12.304 10.219 14.314 1.00 16.26 114 THR A O 1
ATOM 724 N N . PHE A 1 98 ? 11.813 12.387 14.705 1.00 14.05 115 PHE A N 1
ATOM 725 C CA . PHE A 1 98 ? 12.652 12.896 13.628 1.00 13.94 115 PHE A CA 1
ATOM 726 C C . PHE A 1 98 ? 13.229 14.252 13.947 1.00 14.45 115 PHE A C 1
ATOM 727 O O . PHE A 1 98 ? 12.773 14.926 14.858 1.00 14.81 115 PHE A O 1
ATOM 735 N N . THR A 1 99 ? 14.235 14.639 13.170 1.00 16.69 116 THR A N 1
ATOM 736 C CA . THR A 1 99 ? 14.971 15.871 13.371 1.00 18.35 116 THR A CA 1
ATOM 737 C C . THR A 1 99 ? 14.702 16.859 12.232 1.00 17.78 116 THR A C 1
ATOM 738 O O . THR A 1 99 ? 14.770 16.473 11.059 1.00 18.57 116 THR A O 1
ATOM 742 N N . VAL A 1 100 ? 14.378 18.110 12.574 1.00 17.06 117 VAL A N 1
ATOM 743 C CA . VAL A 1 100 ? 14.342 19.249 11.656 1.00 16.31 117 VAL A CA 1
ATOM 744 C C . VAL A 1 100 ? 15.633 20.037 11.864 1.00 16.27 117 VAL A C 1
ATOM 745 O O . VAL A 1 100 ? 15.863 20.587 12.922 1.00 16.22 117 VAL A O 1
ATOM 749 N N . GLN A 1 101 ? 16.486 20.048 10.858 1.00 17.47 118 GLN A N 1
ATOM 750 C CA . GLN A 1 101 ? 17.792 20.711 10.951 1.00 17.77 118 GLN A CA 1
ATOM 751 C C . GLN A 1 101 ? 17.803 22.036 10.220 1.00 17.52 118 GLN A C 1
ATOM 752 O O . GLN A 1 101 ? 16.961 22.309 9.339 1.00 18.16 118 GLN A O 1
#

InterPro domains:
  IPR021638 Protein of unknown function DUF3244 [PF11589] (43-117)

Nearest PDB structures (foldseek):
  3sd2-assembly1_A-2  TM=1.012E+00  e=6.213E-13  Bacteroides thet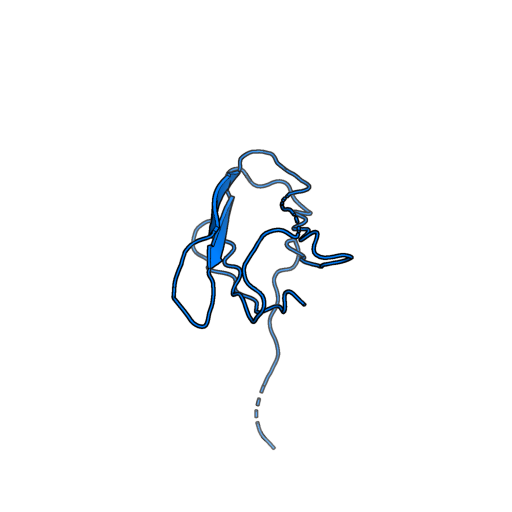aiotaomicron
  3d33-assembly2_B  TM=9.388E-01  e=3.392E-03  Phocaeicola vulgatus ATCC 8482
  3d33-assembly1_A  TM=9.018E-01  e=2.449E-03  Phocaeicola vulgatus ATCC 8482
  8glk-assembly1_D  TM=8.291E-01  e=9.012E-03  Flavobacterium johnsoniae
  4v4d-assembly1_B  TM=7.753E-01  e=2.341E-01  Pelobacter acidigallici

Solvent-accessible surface area: 5820 Å² total

Radius of gyration: 13.41 Å; Cα contacts (8 Å, |Δi|>4): 192; chains: 1; bounding box: 31×40×26 Å

Foldseek 3Di:
DADDDDDDDAWDWDDDPFDIKIFGNPFDQWKWKWKADPVPRDIPDIDIDGSDGMDDGQPDDWFKMKIWIDDPPDTDIDMDTDD